Protein AF-A0A2V5UL63-F1 (afdb_monomer_lite)

Secondary structure (DSSP, 8-state):
--S-HHHHHHHHHHHHHHHHGGGG-----HHHHHHHHHHHHHHHHHHHHHHHTT-S-HHHHT-EEEEEEEEBPTT----S-GGGHHHHB-TTS-EEEEEEHHHHHHHHHTEEEEEEE-GGGT---EEEEEEHHHHTTEEEEEEHHHHHHHHHHHHHTS---EEEEEPTTS-EEEEE-

Structure (mmCIF, N/CA/C/O backbone):
data_AF-A0A2V5UL63-F1
#
_entry.id   AF-A0A2V5UL63-F1
#
loop_
_atom_site.group_PDB
_atom_site.id
_atom_site.type_symbol
_atom_site.label_atom_id
_atom_site.label_alt_id
_atom_site.label_comp_id
_atom_site.label_asym_id
_atom_site.label_entity_id
_atom_site.label_seq_id
_atom_site.pdbx_PDB_ins_code
_atom_site.Cartn_x
_atom_site.Cartn_y
_atom_site.Cartn_z
_atom_site.occupancy
_atom_site.B_iso_or_equiv
_atom_site.auth_seq_id
_atom_site.auth_comp_id
_atom_site.auth_asym_id
_atom_site.auth_atom_id
_atom_site.pdbx_PDB_model_num
ATOM 1 N N . MET A 1 1 ? -4.469 11.992 17.221 1.00 69.88 1 MET A N 1
ATOM 2 C CA . MET A 1 1 ? -5.572 11.466 18.039 1.00 69.88 1 MET A CA 1
ATOM 3 C C . MET A 1 1 ? -6.707 11.074 17.103 1.00 69.88 1 MET A C 1
ATOM 5 O O . MET A 1 1 ? -7.062 11.894 16.267 1.00 69.88 1 MET A O 1
ATOM 9 N N . ILE A 1 2 ? -7.199 9.833 17.160 1.00 84.94 2 ILE A N 1
ATOM 10 C CA . ILE A 1 2 ? -8.487 9.445 16.560 1.00 84.94 2 ILE A CA 1
ATOM 11 C C . ILE A 1 2 ? -9.484 9.325 17.708 1.00 84.94 2 ILE A C 1
ATOM 13 O O . ILE A 1 2 ? -9.336 8.445 18.553 1.00 84.94 2 ILE A O 1
ATOM 17 N N . GLU A 1 3 ? -10.480 10.206 17.733 1.00 82.94 3 GLU A N 1
ATOM 18 C CA . GLU A 1 3 ? -11.525 10.194 18.763 1.00 82.94 3 GLU A CA 1
ATOM 19 C C . GLU A 1 3 ? -12.614 9.163 18.445 1.00 82.94 3 GLU A C 1
ATOM 21 O O . GLU A 1 3 ? -12.934 8.325 19.283 1.00 82.94 3 GLU A O 1
ATOM 26 N N . GLN A 1 4 ? -13.123 9.165 17.207 1.00 89.50 4 GLN A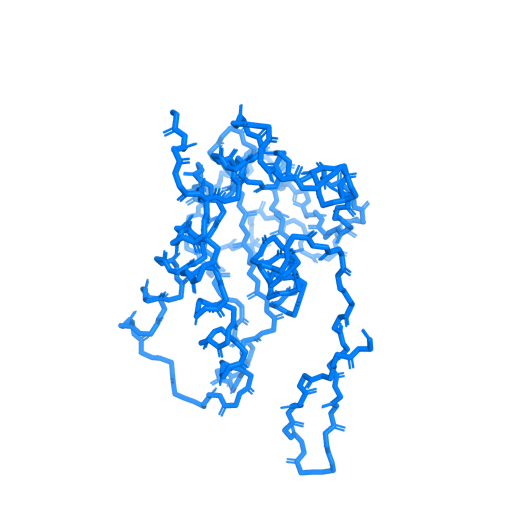 N 1
ATOM 27 C CA . GLN A 1 4 ? -14.160 8.239 16.737 1.00 89.50 4 GLN A CA 1
ATOM 28 C C . GLN A 1 4 ? -13.636 7.379 15.584 1.00 89.50 4 GLN A C 1
ATOM 30 O O . GLN A 1 4 ? -13.637 7.806 14.430 1.00 89.50 4 GLN A O 1
ATOM 35 N N . ASP A 1 5 ? -13.179 6.160 15.876 1.00 90.75 5 ASP A N 1
ATOM 36 C CA . ASP A 1 5 ? -12.565 5.255 14.895 1.00 90.75 5 ASP A CA 1
ATOM 37 C C . ASP A 1 5 ? -13.562 4.650 13.893 1.00 90.75 5 ASP A C 1
ATOM 39 O O . ASP A 1 5 ? -13.170 4.252 12.794 1.00 90.75 5 ASP A O 1
ATOM 43 N N . THR A 1 6 ? -14.856 4.644 14.214 1.00 94.62 6 THR A N 1
ATOM 44 C CA . THR A 1 6 ? -15.932 4.107 13.364 1.00 94.62 6 THR A CA 1
ATOM 45 C C . THR A 1 6 ? -15.989 4.757 11.978 1.00 94.62 6 THR A C 1
ATOM 47 O O . THR A 1 6 ? -16.113 4.051 10.974 1.00 94.62 6 THR A O 1
ATOM 50 N N . TYR A 1 7 ? -15.843 6.082 11.882 1.00 95.56 7 TYR A N 1
ATOM 51 C CA . TYR A 1 7 ? -15.864 6.790 10.595 1.00 95.56 7 TYR A CA 1
ATOM 52 C C . TYR A 1 7 ? -14.660 6.440 9.723 1.00 95.56 7 TYR A C 1
ATOM 54 O O . TYR A 1 7 ? -14.821 6.125 8.544 1.00 95.56 7 TYR A O 1
ATOM 62 N N . TRP A 1 8 ? -13.472 6.409 10.323 1.00 96.94 8 TRP A N 1
ATOM 63 C CA . TRP A 1 8 ? -12.231 6.038 9.649 1.00 96.94 8 TRP A CA 1
ATOM 64 C C . TRP A 1 8 ? -12.280 4.602 9.122 1.00 96.94 8 TRP A C 1
ATOM 66 O O . TRP A 1 8 ? -11.915 4.333 7.977 1.00 96.94 8 TRP A O 1
ATOM 76 N N . ARG A 1 9 ? -12.803 3.672 9.927 1.00 97.44 9 ARG A N 1
ATOM 77 C CA . ARG A 1 9 ? -13.018 2.281 9.512 1.00 97.44 9 ARG A CA 1
ATOM 78 C C . ARG A 1 9 ? -14.034 2.154 8.391 1.00 97.44 9 ARG A C 1
ATOM 80 O O . ARG A 1 9 ? -13.812 1.382 7.462 1.00 97.44 9 ARG A O 1
ATOM 87 N N . ARG A 1 10 ? -15.124 2.925 8.434 1.00 97.44 10 ARG A N 1
ATOM 88 C CA . ARG A 1 10 ? -16.115 2.960 7.351 1.00 97.44 10 ARG A CA 1
ATOM 89 C C . ARG A 1 10 ? -15.476 3.380 6.028 1.00 97.44 10 ARG A C 1
ATOM 91 O O . ARG A 1 10 ? -15.826 2.828 4.986 1.00 97.44 10 ARG A O 1
ATOM 98 N N . ASP A 1 11 ? -14.536 4.318 6.061 1.00 97.50 11 ASP A N 1
ATOM 99 C CA . ASP A 1 11 ? -13.798 4.721 4.865 1.00 97.50 11 ASP A CA 1
ATOM 100 C C . ASP A 1 11 ? -12.848 3.620 4.379 1.00 97.50 11 ASP A C 1
ATOM 102 O O . ASP A 1 11 ? -12.845 3.329 3.183 1.00 97.50 11 ASP A O 1
ATOM 106 N N . LEU A 1 12 ? -12.147 2.918 5.281 1.00 98.25 12 LEU A N 1
ATOM 107 C CA . LEU A 1 12 ? -11.346 1.738 4.921 1.00 98.25 12 LEU A CA 1
ATOM 108 C C . LEU A 1 12 ? -12.184 0.662 4.218 1.00 98.25 12 LEU A C 1
ATOM 110 O O . LEU A 1 12 ? -11.782 0.168 3.166 1.00 98.25 12 LEU A O 1
ATOM 114 N N . LEU A 1 13 ? -13.369 0.337 4.744 1.00 97.88 13 LEU A N 1
ATOM 115 C CA . LEU A 1 13 ? -14.272 -0.636 4.119 1.00 97.88 13 LEU A CA 1
ATOM 116 C C . LEU A 1 13 ? -14.664 -0.203 2.700 1.00 97.88 13 LEU A C 1
ATOM 118 O O . LEU A 1 13 ? -14.491 -0.964 1.746 1.00 97.88 13 LEU A O 1
ATOM 122 N N . LYS A 1 14 ? -15.082 1.059 2.533 1.00 97.12 14 LYS A N 1
ATOM 123 C CA . LYS A 1 14 ? -15.417 1.627 1.217 1.00 97.12 14 LYS A CA 1
ATOM 124 C C . LYS A 1 14 ? -14.231 1.606 0.252 1.00 97.12 14 LYS A C 1
ATOM 126 O O . LYS A 1 14 ? -14.421 1.383 -0.945 1.00 97.12 14 LYS A O 1
ATOM 131 N N . PHE A 1 15 ? -13.018 1.886 0.726 1.00 97.31 15 PHE A N 1
ATOM 132 C CA . PHE A 1 15 ? -11.815 1.852 -0.105 1.00 97.31 15 PHE A CA 1
ATOM 133 C C . PHE A 1 15 ? -11.466 0.422 -0.523 1.00 97.31 15 PHE A C 1
ATOM 135 O O . PHE A 1 15 ? -11.242 0.191 -1.711 1.00 97.31 15 PHE A O 1
ATOM 142 N N . GLY A 1 16 ? -11.518 -0.543 0.399 1.00 95.25 16 GLY A N 1
ATOM 143 C CA . GLY A 1 16 ? -11.299 -1.961 0.107 1.00 95.25 16 GLY A CA 1
ATOM 144 C C . GLY A 1 16 ? -12.270 -2.500 -0.948 1.00 95.25 16 GLY A C 1
ATOM 145 O O . GLY A 1 16 ? -11.837 -3.051 -1.958 1.00 95.25 16 GLY A O 1
ATOM 146 N N . GLU A 1 17 ? -13.571 -2.242 -0.791 1.00 92.00 17 GLU A N 1
ATOM 147 C CA . GLU A 1 17 ? -14.607 -2.645 -1.758 1.00 92.00 17 GLU A CA 1
ATOM 148 C C . GLU A 1 17 ? -14.419 -1.998 -3.143 1.00 92.00 17 GLU A C 1
ATOM 150 O O . GLU A 1 17 ? -14.684 -2.606 -4.184 1.00 92.00 17 GLU A O 1
ATOM 155 N N . ARG A 1 18 ? -13.954 -0.742 -3.195 1.00 92.50 18 ARG A N 1
ATOM 156 C CA . ARG A 1 18 ? -13.645 -0.056 -4.463 1.00 92.50 18 ARG A CA 1
ATOM 157 C C . ARG A 1 18 ? -12.402 -0.626 -5.139 1.00 92.50 18 ARG A C 1
ATOM 159 O O . ARG A 1 18 ? -12.380 -0.703 -6.370 1.00 92.50 18 ARG A O 1
ATOM 166 N N . LEU A 1 19 ? -11.387 -1.009 -4.366 1.00 92.31 19 LEU A N 1
ATOM 167 C CA . LEU A 1 19 ? -10.174 -1.650 -4.869 1.00 92.31 19 LEU A CA 1
ATOM 168 C C . LEU A 1 19 ? -10.454 -3.071 -5.371 1.00 92.31 19 LEU A C 1
ATOM 170 O O . LEU A 1 19 ? -9.920 -3.462 -6.405 1.00 92.31 19 LEU A O 1
ATOM 174 N N . GLU A 1 20 ? -11.360 -3.810 -4.732 1.00 89.88 20 GLU A N 1
ATOM 175 C CA . GLU A 1 20 ? -11.777 -5.141 -5.190 1.00 89.88 20 GLU A CA 1
ATOM 176 C C . GLU A 1 20 ? -12.318 -5.119 -6.627 1.00 89.88 20 GLU A C 1
ATOM 178 O O . GLU A 1 20 ? -11.964 -5.957 -7.462 1.00 89.88 20 GLU A O 1
ATOM 183 N N . LYS A 1 21 ? -13.104 -4.091 -6.969 1.00 86.00 21 LYS A N 1
ATOM 184 C CA . LYS A 1 21 ? -13.670 -3.912 -8.317 1.00 86.00 21 LYS A CA 1
ATOM 185 C C . LYS A 1 21 ? -12.601 -3.755 -9.407 1.00 86.00 21 LYS A C 1
ATOM 187 O O . LYS A 1 21 ? -12.909 -3.949 -10.584 1.00 86.00 21 LYS A O 1
ATOM 192 N N . ARG A 1 22 ? -11.346 -3.450 -9.051 1.00 85.75 22 ARG A N 1
ATOM 193 C CA . ARG A 1 22 ? -10.234 -3.285 -10.005 1.00 85.75 22 ARG A CA 1
ATOM 194 C C . ARG A 1 22 ? -9.800 -4.591 -10.658 1.00 85.75 22 ARG A C 1
ATOM 196 O O . ARG A 1 22 ? -9.296 -4.547 -11.776 1.00 85.75 22 ARG A O 1
ATOM 203 N N . TYR A 1 23 ? -10.094 -5.738 -10.048 1.00 80.06 23 TYR A N 1
ATOM 204 C CA . TYR A 1 23 ? -9.881 -7.043 -10.682 1.00 80.06 23 TYR A CA 1
ATOM 205 C C . TYR A 1 23 ? -10.712 -7.255 -11.949 1.00 80.06 23 TYR A C 1
ATOM 207 O O . TYR A 1 23 ? -10.323 -8.021 -12.822 1.00 80.06 23 TYR A O 1
ATOM 215 N N . ARG A 1 24 ? -11.850 -6.564 -12.078 1.00 77.38 24 ARG A N 1
ATOM 216 C CA . ARG A 1 24 ? -12.746 -6.679 -13.240 1.00 77.38 24 ARG A CA 1
ATOM 217 C C . ARG A 1 24 ? -12.551 -5.547 -14.250 1.00 77.38 24 ARG A C 1
ATOM 219 O O . ARG A 1 24 ? -13.232 -5.501 -15.271 1.00 77.38 24 ARG A O 1
ATOM 226 N N . GLN A 1 25 ? -11.654 -4.605 -13.965 1.00 82.06 25 GLN A N 1
ATOM 227 C CA . GLN A 1 25 ? -11.496 -3.397 -14.758 1.00 82.06 25 GLN A CA 1
ATOM 228 C C . GLN A 1 25 ? -10.575 -3.628 -15.958 1.00 82.06 25 GLN A C 1
ATOM 230 O O . GLN A 1 25 ? -9.417 -3.988 -15.794 1.00 82.06 25 GLN A O 1
ATOM 235 N N . ARG A 1 26 ? -11.079 -3.335 -17.164 1.00 75.44 26 ARG A N 1
ATOM 236 C CA . ARG A 1 26 ? -10.352 -3.528 -18.434 1.00 75.44 26 ARG A CA 1
ATOM 237 C C . ARG A 1 26 ? -9.727 -2.257 -19.022 1.00 75.44 26 ARG A C 1
ATOM 239 O O . ARG A 1 26 ? -8.882 -2.353 -19.901 1.00 75.44 26 ARG A O 1
ATOM 246 N N . LYS A 1 27 ? -10.147 -1.065 -18.579 1.00 81.75 27 LYS A N 1
ATOM 247 C CA . LYS A 1 27 ? -9.661 0.230 -19.099 1.00 81.75 27 LYS A CA 1
ATOM 248 C C . LYS A 1 27 ? -8.900 0.986 -18.018 1.00 81.75 27 LYS A C 1
ATOM 250 O O . LYS A 1 27 ? -9.475 1.260 -16.972 1.00 81.75 27 LYS A O 1
ATOM 255 N N . TRP A 1 28 ? -7.653 1.370 -18.278 1.00 85.62 28 TRP A N 1
ATOM 256 C CA . TRP A 1 28 ? -6.773 2.031 -17.306 1.00 85.62 28 TRP A CA 1
ATOM 257 C C . TRP A 1 28 ? -6.453 3.458 -17.748 1.00 85.62 28 TRP A C 1
ATOM 259 O O . TRP A 1 28 ? -5.540 3.685 -18.534 1.00 85.62 28 TRP A O 1
ATOM 269 N N . SER A 1 29 ? -7.238 4.423 -17.266 1.00 88.06 29 SER A N 1
ATOM 270 C CA . SER A 1 29 ? -6.969 5.851 -17.472 1.00 88.06 29 SER A CA 1
ATOM 271 C C . SER A 1 29 ? -6.059 6.407 -16.376 1.00 88.06 29 SER A C 1
ATOM 273 O O . SER A 1 29 ? -6.075 5.902 -15.250 1.00 88.06 29 SER A O 1
ATOM 275 N N . ALA A 1 30 ? -5.350 7.504 -16.662 1.00 88.00 30 ALA A N 1
ATOM 276 C CA . ALA A 1 30 ? -4.571 8.243 -15.661 1.00 88.00 30 ALA A CA 1
ATOM 277 C C . ALA A 1 30 ? -5.415 8.588 -14.420 1.00 88.00 30 ALA A C 1
ATOM 279 O O . ALA A 1 30 ? -4.998 8.351 -13.291 1.00 88.00 30 ALA A O 1
ATOM 280 N N . ARG A 1 31 ? -6.671 9.013 -14.624 1.00 90.69 31 ARG A N 1
ATOM 281 C CA . ARG A 1 31 ? -7.636 9.256 -13.538 1.00 90.69 31 ARG A CA 1
ATOM 282 C C . ARG A 1 31 ? -7.890 8.020 -12.670 1.00 90.69 31 ARG A C 1
ATOM 284 O O . ARG A 1 31 ? -8.090 8.150 -11.466 1.00 90.69 31 ARG A O 1
ATOM 291 N N . THR A 1 32 ? -7.928 6.823 -13.255 1.00 90.00 32 THR A N 1
ATOM 292 C CA . THR A 1 32 ? -8.100 5.598 -12.462 1.00 90.00 32 THR A CA 1
ATOM 293 C C . THR A 1 32 ? -6.858 5.312 -11.631 1.00 90.00 32 THR A C 1
ATOM 295 O O . THR A 1 32 ? -6.993 5.037 -10.442 1.00 90.00 32 THR A O 1
ATOM 298 N N . LEU A 1 33 ? -5.673 5.396 -12.239 1.00 90.31 33 LEU A N 1
ATOM 299 C CA . LEU A 1 33 ? -4.407 5.164 -11.543 1.00 90.31 33 LEU A CA 1
ATOM 300 C C . LEU A 1 33 ? -4.252 6.134 -10.364 1.00 90.31 33 LEU A C 1
ATOM 302 O O . LEU A 1 33 ? -4.054 5.680 -9.241 1.00 90.31 33 LEU A O 1
ATOM 306 N N . TYR A 1 34 ? -4.521 7.423 -10.589 1.00 91.19 34 TYR A N 1
ATOM 307 C CA . TYR A 1 34 ? -4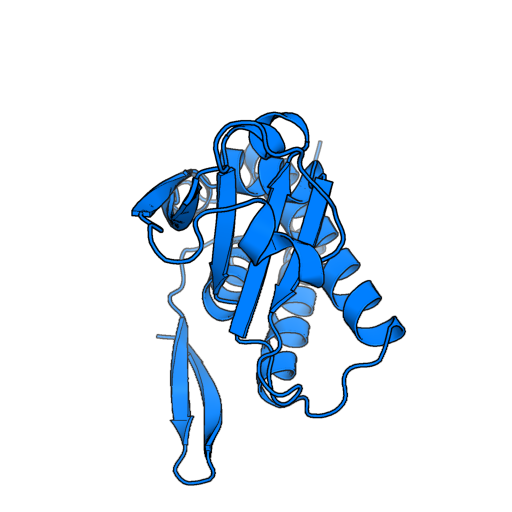.559 8.448 -9.543 1.00 91.19 34 TYR A CA 1
ATOM 308 C C . TYR A 1 34 ? -5.535 8.105 -8.406 1.00 91.19 34 TYR A C 1
ATOM 310 O O . TYR A 1 34 ? -5.213 8.218 -7.226 1.00 91.19 34 TYR A O 1
ATOM 318 N N . ASN A 1 35 ? -6.747 7.646 -8.734 1.00 92.75 35 ASN A N 1
ATOM 319 C CA . ASN A 1 35 ? -7.722 7.271 -7.709 1.00 92.75 35 ASN A CA 1
ATOM 320 C C . ASN A 1 35 ? -7.281 6.055 -6.887 1.00 92.75 35 ASN A C 1
ATOM 322 O O . ASN A 1 35 ? -7.624 5.975 -5.710 1.00 92.75 35 ASN A O 1
ATOM 326 N N . ILE A 1 36 ? -6.573 5.104 -7.498 1.00 93.56 36 ILE A N 1
ATOM 327 C CA . ILE A 1 36 ? -6.033 3.932 -6.801 1.00 93.56 36 ILE A CA 1
ATOM 328 C C . ILE A 1 36 ? -4.921 4.362 -5.858 1.00 93.56 36 ILE A C 1
ATOM 330 O O . ILE A 1 36 ? -4.970 4.004 -4.688 1.00 93.56 36 ILE A O 1
ATOM 334 N N . GLU A 1 37 ? -3.980 5.165 -6.344 1.00 95.12 37 GLU A N 1
ATOM 335 C CA . GLU A 1 37 ? -2.909 5.741 -5.533 1.00 95.12 37 GLU A CA 1
ATOM 336 C C . GLU A 1 37 ? -3.472 6.476 -4.317 1.00 95.12 37 GLU A C 1
ATOM 338 O O . GLU A 1 37 ? -3.182 6.102 -3.182 1.00 95.12 37 GLU A O 1
ATOM 343 N N . LYS A 1 38 ? -4.397 7.419 -4.537 1.00 95.69 38 LYS A N 1
ATOM 344 C CA . LYS A 1 38 ? -5.059 8.160 -3.458 1.00 95.69 38 LYS A CA 1
ATOM 345 C C . LYS A 1 38 ? -5.771 7.242 -2.461 1.00 95.69 38 LYS A C 1
ATOM 347 O O . LYS A 1 38 ? -5.688 7.468 -1.256 1.00 95.69 38 LYS A O 1
ATOM 352 N N . GLN A 1 39 ? -6.489 6.222 -2.938 1.00 96.50 39 GLN A N 1
ATOM 353 C CA . GLN A 1 39 ? -7.204 5.279 -2.069 1.00 96.50 39 GLN A CA 1
ATOM 354 C C . GLN A 1 39 ? -6.246 4.437 -1.232 1.00 96.50 39 GLN A C 1
ATOM 356 O O . GLN A 1 39 ? -6.478 4.274 -0.036 1.00 96.50 39 GLN A O 1
ATOM 361 N N . VAL A 1 40 ? -5.178 3.918 -1.835 1.00 97.88 40 VAL A N 1
ATOM 362 C CA . VAL A 1 40 ? -4.181 3.108 -1.131 1.00 97.88 40 VAL A CA 1
ATOM 363 C C . VAL A 1 40 ? -3.438 3.968 -0.110 1.00 97.88 40 VAL A C 1
ATOM 365 O O . VAL A 1 40 ? -3.405 3.598 1.061 1.00 97.88 40 VAL A O 1
ATOM 368 N N . PHE A 1 41 ? -2.951 5.144 -0.510 1.00 98.06 41 PHE A N 1
ATOM 369 C CA . PHE A 1 41 ? -2.283 6.093 0.381 1.00 98.06 41 PHE A CA 1
ATOM 370 C C . PHE A 1 41 ? -3.143 6.431 1.605 1.00 98.06 41 PHE A C 1
ATOM 372 O O . PHE A 1 41 ? -2.719 6.217 2.741 1.00 98.06 41 PHE A O 1
ATOM 379 N N . LEU A 1 42 ? -4.382 6.894 1.386 1.00 98.31 42 LEU A N 1
ATOM 380 C CA . LEU A 1 42 ? -5.283 7.249 2.484 1.00 98.31 42 LEU A CA 1
ATOM 381 C C . LEU A 1 42 ? -5.592 6.040 3.365 1.00 98.31 42 LEU A C 1
ATOM 383 O O . LEU A 1 42 ? -5.644 6.180 4.581 1.00 98.31 42 LEU A O 1
ATOM 387 N N . SER A 1 43 ? -5.749 4.850 2.784 1.00 98.56 43 SER A N 1
ATOM 388 C CA . SER A 1 43 ? -6.000 3.648 3.577 1.00 98.56 43 SER A CA 1
ATOM 389 C C . SER A 1 43 ? -4.839 3.346 4.524 1.00 98.56 43 SER A C 1
ATOM 391 O O . SER A 1 43 ? -5.058 3.184 5.720 1.00 98.56 43 SER A O 1
ATOM 393 N N . PHE A 1 44 ? -3.598 3.329 4.029 1.00 98.56 44 PHE A N 1
ATOM 394 C CA . PHE A 1 44 ? -2.429 3.060 4.873 1.00 98.56 44 PHE A CA 1
ATOM 395 C C . PHE A 1 44 ? -2.157 4.176 5.887 1.00 98.56 44 PHE A C 1
ATOM 397 O O . PHE A 1 44 ? -1.772 3.880 7.018 1.00 98.56 44 PHE A O 1
ATOM 404 N N . TYR A 1 45 ? -2.447 5.433 5.545 1.00 98.31 45 TYR A N 1
ATOM 405 C CA . TYR A 1 45 ? -2.434 6.535 6.508 1.00 98.31 45 TYR A CA 1
ATOM 406 C C . TYR A 1 45 ? -3.429 6.302 7.653 1.00 98.31 45 TYR A C 1
ATOM 408 O O . TYR A 1 45 ? -3.059 6.366 8.826 1.00 98.31 45 TYR A O 1
ATOM 416 N N . ILE A 1 46 ? -4.682 5.970 7.333 1.00 98.31 46 ILE A N 1
ATOM 417 C CA . ILE A 1 46 ? -5.721 5.713 8.336 1.00 98.31 46 ILE A CA 1
ATOM 418 C C . ILE A 1 46 ? -5.338 4.527 9.226 1.00 98.31 46 ILE A C 1
ATOM 420 O O . ILE A 1 46 ? -5.425 4.625 10.449 1.00 98.31 46 ILE A O 1
ATOM 424 N N . ILE A 1 47 ? -4.871 3.425 8.632 1.00 98.38 47 ILE A N 1
ATOM 425 C CA . ILE A 1 47 ? -4.414 2.238 9.368 1.00 98.38 47 ILE A CA 1
ATOM 426 C C . ILE A 1 47 ? -3.300 2.617 10.345 1.00 98.38 47 ILE A C 1
ATOM 428 O O . ILE A 1 47 ? -3.381 2.280 11.527 1.00 98.38 47 ILE A O 1
ATOM 432 N N . ARG A 1 48 ? -2.299 3.381 9.889 1.00 97.88 48 ARG A N 1
ATOM 433 C CA . ARG A 1 48 ? -1.219 3.880 10.744 1.00 97.88 48 ARG A CA 1
ATOM 434 C C . ARG A 1 48 ? -1.763 4.679 11.927 1.00 97.88 48 ARG A C 1
ATOM 436 O O . ARG A 1 48 ? -1.373 4.417 13.063 1.00 97.88 48 ARG A O 1
ATOM 443 N N . LYS A 1 49 ? -2.697 5.605 11.687 1.00 97.62 49 LYS A N 1
ATOM 444 C CA . LYS A 1 49 ? -3.307 6.415 12.753 1.00 97.62 49 LYS A CA 1
ATOM 445 C C . LYS A 1 49 ? -4.143 5.588 13.731 1.00 97.62 49 LYS A C 1
ATOM 447 O O . LYS A 1 49 ? -4.122 5.896 14.924 1.00 97.62 49 LYS A O 1
ATOM 452 N N . LEU A 1 50 ? -4.844 4.550 13.269 1.00 97.50 50 LEU A N 1
ATOM 453 C CA . LEU A 1 50 ? -5.587 3.624 14.133 1.00 97.50 50 LEU A CA 1
ATOM 454 C C . LEU A 1 50 ? -4.647 2.830 15.045 1.00 97.50 50 LEU A C 1
ATOM 456 O O . LEU A 1 50 ? -4.928 2.698 16.235 1.00 97.50 50 LEU A O 1
ATOM 460 N N . ILE A 1 51 ? -3.517 2.355 14.513 1.00 96.88 51 ILE A N 1
ATOM 461 C CA . ILE A 1 51 ? -2.486 1.656 15.294 1.00 96.88 51 ILE A CA 1
ATOM 462 C C . ILE A 1 51 ? -1.875 2.593 16.343 1.00 96.88 51 ILE A C 1
ATOM 464 O O . ILE A 1 51 ? -1.798 2.238 17.514 1.00 96.88 51 ILE A O 1
ATOM 468 N N . GLU A 1 52 ? -1.465 3.800 15.948 1.00 96.25 52 GLU A N 1
ATOM 469 C CA . GLU A 1 52 ? -0.856 4.783 16.861 1.00 96.25 52 GLU A CA 1
ATOM 470 C C . GLU A 1 52 ? -1.811 5.271 17.952 1.00 96.25 52 GLU A C 1
ATOM 472 O O . GLU A 1 52 ? -1.367 5.642 19.032 1.00 96.25 52 GLU A O 1
ATOM 477 N N . SER A 1 53 ? -3.117 5.267 17.681 1.00 95.94 53 SER A N 1
ATOM 478 C CA . SER A 1 53 ? -4.137 5.659 18.660 1.00 95.94 53 SER A CA 1
ATOM 479 C C . SER A 1 53 ? -4.598 4.488 19.541 1.00 95.94 53 SER A C 1
ATOM 481 O O . SER A 1 53 ? -5.570 4.644 20.275 1.00 95.94 53 SER A O 1
ATOM 483 N N . GLY A 1 54 ? -3.976 3.305 19.428 1.00 95.25 54 GLY A N 1
ATOM 484 C CA . GLY A 1 54 ? -4.370 2.106 20.178 1.00 95.25 54 GLY A CA 1
ATOM 485 C C . GLY A 1 54 ? -5.770 1.586 19.832 1.00 95.25 54 GLY A C 1
ATOM 486 O O . GLY A 1 54 ? -6.374 0.868 20.619 1.00 95.25 54 GLY A O 1
ATOM 487 N N . LYS A 1 55 ? -6.319 1.978 18.675 1.00 95.75 55 LYS A N 1
ATOM 488 C CA . LYS A 1 55 ? -7.667 1.590 18.236 1.00 95.75 55 LYS A CA 1
ATOM 489 C C . LYS A 1 55 ? -7.655 0.328 17.380 1.00 95.75 55 LYS A C 1
ATOM 491 O O . LYS A 1 55 ? -8.688 -0.312 17.235 1.00 95.75 55 LYS A O 1
ATOM 496 N N . ALA A 1 56 ? -6.526 -0.042 16.785 1.00 95.94 56 ALA A N 1
ATOM 497 C CA . ALA A 1 56 ? -6.430 -1.279 16.018 1.00 95.94 56 ALA A CA 1
ATOM 498 C C . ALA A 1 56 ? -6.403 -2.509 16.940 1.00 95.94 56 ALA A C 1
ATOM 500 O O . ALA A 1 56 ?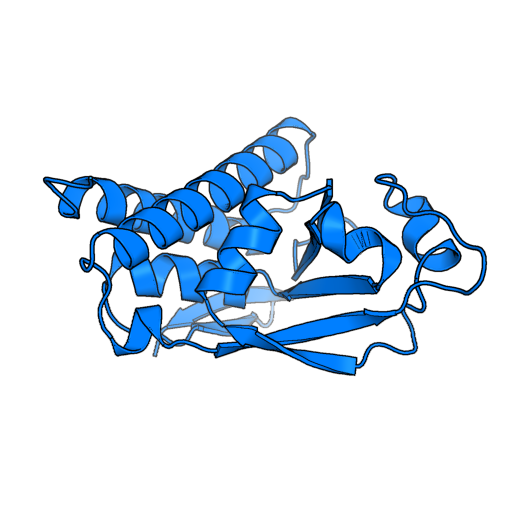 -5.684 -2.523 17.934 1.00 95.94 56 ALA A O 1
ATOM 501 N N . ASP A 1 57 ? -7.146 -3.548 16.564 1.00 96.25 57 ASP A N 1
ATOM 502 C CA . ASP A 1 57 ? -7.075 -4.875 17.173 1.00 96.25 57 ASP A CA 1
ATOM 503 C C . ASP A 1 57 ? -5.613 -5.381 17.240 1.00 96.25 57 ASP A C 1
ATOM 505 O O . ASP A 1 57 ? -4.845 -5.154 16.292 1.00 96.25 57 ASP A O 1
ATOM 509 N N . PRO A 1 58 ? -5.190 -6.050 18.331 1.00 95.94 58 PRO A N 1
ATOM 510 C CA . PRO A 1 58 ? -3.827 -6.565 18.465 1.00 95.94 58 PRO A CA 1
ATOM 511 C C . PRO A 1 58 ? -3.407 -7.514 17.336 1.00 95.94 58 PRO A C 1
ATOM 513 O O . PRO A 1 58 ? -2.276 -7.427 16.860 1.00 95.94 58 PRO A O 1
ATOM 516 N N . GLY A 1 59 ? -4.313 -8.367 16.849 1.00 95.88 59 GLY A N 1
ATOM 517 C CA . GLY A 1 59 ? -4.043 -9.263 15.724 1.00 95.88 59 GLY A CA 1
ATOM 518 C C . GLY A 1 59 ? -3.831 -8.500 14.417 1.00 95.88 59 GLY A C 1
ATOM 519 O O . GLY A 1 59 ? -2.937 -8.832 13.640 1.00 95.88 59 GLY A O 1
ATOM 520 N N . VAL A 1 60 ? -4.599 -7.430 14.191 1.00 96.44 60 VAL A N 1
ATOM 521 C CA . VAL A 1 60 ? -4.405 -6.537 13.036 1.00 96.44 60 VAL A CA 1
ATOM 522 C C . VAL A 1 60 ? -3.097 -5.754 13.150 1.00 96.44 60 VAL A C 1
ATOM 524 O O . VAL A 1 60 ? -2.315 -5.724 12.206 1.00 96.44 60 VAL A O 1
ATOM 527 N N . SER A 1 61 ? -2.837 -5.109 14.286 1.00 95.94 61 SER A N 1
ATOM 528 C CA . SER A 1 61 ? -1.650 -4.261 14.465 1.00 95.94 61 SER A CA 1
ATOM 529 C C . SER A 1 61 ? -0.337 -5.052 14.501 1.00 95.94 61 SER A C 1
ATOM 531 O O . SER A 1 61 ? 0.685 -4.537 14.045 1.00 95.94 61 SER A O 1
ATOM 533 N N . GLY A 1 62 ? -0.374 -6.299 14.980 1.00 95.50 62 GLY A N 1
ATOM 534 C CA . GLY A 1 62 ? 0.738 -7.252 14.959 1.00 95.50 62 GLY A CA 1
ATOM 535 C C . GLY A 1 62 ? 0.902 -8.017 13.641 1.00 95.50 62 GLY A C 1
ATOM 536 O O . GLY A 1 62 ? 1.763 -8.890 13.547 1.00 95.50 62 GLY A O 1
ATOM 537 N N . PHE A 1 63 ? 0.091 -7.726 12.620 1.00 95.50 63 PHE A N 1
ATOM 538 C CA . PHE A 1 63 ? 0.133 -8.443 11.351 1.00 95.50 63 PHE A CA 1
ATOM 539 C C . PHE A 1 63 ? 1.468 -8.251 10.611 1.00 95.50 63 PHE A C 1
ATOM 541 O O . PHE A 1 63 ? 1.919 -7.123 10.391 1.00 95.50 63 PHE A O 1
ATOM 548 N N . ASN A 1 64 ? 2.049 -9.362 10.147 1.00 96.31 64 ASN A N 1
ATOM 549 C CA . ASN A 1 64 ? 3.233 -9.386 9.290 1.00 96.31 64 ASN A CA 1
ATOM 550 C C . ASN A 1 64 ? 2.852 -9.754 7.855 1.00 96.31 64 ASN A C 1
ATOM 552 O O . ASN A 1 64 ? 2.314 -10.829 7.578 1.00 96.31 64 ASN A O 1
ATOM 556 N N . CYS A 1 65 ? 3.164 -8.865 6.917 1.00 96.19 65 CYS A N 1
ATOM 557 C CA . CYS A 1 65 ? 2.870 -9.055 5.509 1.00 96.19 65 CYS A CA 1
ATOM 558 C C . CYS A 1 65 ? 4.073 -9.654 4.782 1.00 96.19 65 CYS A C 1
ATOM 560 O O . CYS A 1 65 ? 5.073 -8.972 4.565 1.00 96.19 65 CYS A O 1
ATOM 562 N N . ALA A 1 66 ? 3.942 -10.900 4.324 1.00 95.75 66 ALA A N 1
ATOM 563 C CA . ALA A 1 66 ? 4.879 -11.475 3.367 1.00 95.75 66 ALA A CA 1
ATOM 564 C C . ALA A 1 66 ? 4.766 -10.752 2.012 1.00 95.75 66 ALA A C 1
ATOM 566 O O . ALA A 1 66 ? 3.679 -10.671 1.429 1.00 95.75 66 ALA A O 1
ATOM 567 N N . ILE A 1 67 ? 5.886 -10.240 1.508 1.00 96.75 67 ILE A N 1
ATOM 568 C CA . ILE A 1 67 ? 5.992 -9.490 0.251 1.00 96.75 67 ILE A CA 1
ATOM 569 C C . ILE A 1 67 ? 7.242 -9.913 -0.525 1.00 96.75 67 ILE A C 1
ATOM 571 O O . ILE A 1 67 ? 8.142 -10.551 0.021 1.00 96.75 67 ILE A O 1
ATOM 575 N N . MET A 1 68 ? 7.306 -9.549 -1.805 1.00 97.94 68 MET A N 1
ATOM 576 C CA . MET A 1 68 ? 8.526 -9.707 -2.599 1.00 97.94 68 MET A CA 1
ATOM 577 C C . MET A 1 68 ? 9.369 -8.436 -2.505 1.00 97.94 68 MET A C 1
ATOM 579 O O . MET A 1 68 ? 8.821 -7.338 -2.602 1.00 97.94 68 MET A O 1
ATOM 583 N N . LYS A 1 69 ? 10.686 -8.584 -2.356 1.00 98.38 69 LYS A N 1
ATOM 584 C CA . LYS A 1 69 ? 11.676 -7.509 -2.493 1.00 98.38 69 LYS A CA 1
ATOM 585 C C . LYS A 1 69 ? 12.613 -7.836 -3.651 1.00 98.38 69 LYS A C 1
ATOM 587 O O . LYS A 1 69 ? 13.132 -8.944 -3.724 1.00 98.38 69 LYS A O 1
ATOM 592 N N . TYR A 1 70 ? 12.855 -6.865 -4.520 1.00 98.25 70 TYR A N 1
ATOM 593 C CA . TYR A 1 70 ? 13.821 -6.944 -5.612 1.00 98.25 70 TYR A CA 1
ATOM 594 C C . TYR A 1 70 ? 14.991 -6.016 -5.291 1.00 98.25 70 TYR A C 1
ATOM 596 O O . TYR A 1 70 ? 14.753 -4.819 -5.125 1.00 98.25 70 TYR A O 1
ATOM 604 N N . PRO A 1 71 ? 16.226 -6.516 -5.142 1.00 97.94 71 PRO A N 1
ATOM 605 C CA . PRO A 1 71 ? 17.355 -5.662 -4.796 1.00 97.94 71 PRO A CA 1
ATOM 606 C C . PRO A 1 71 ? 17.656 -4.670 -5.924 1.00 97.94 71 PRO A C 1
ATOM 608 O O . PRO A 1 71 ? 17.362 -4.932 -7.095 1.00 97.94 71 PRO A O 1
ATOM 611 N N . ILE A 1 72 ? 18.219 -3.517 -5.564 1.00 97.56 72 ILE A N 1
ATOM 612 C CA . ILE A 1 72 ? 18.744 -2.572 -6.553 1.00 97.56 72 ILE A CA 1
ATOM 613 C C . ILE A 1 72 ? 19.953 -3.193 -7.266 1.00 97.56 72 ILE A C 1
ATOM 615 O O . ILE A 1 72 ? 20.695 -3.972 -6.665 1.00 97.56 72 ILE A O 1
ATOM 619 N N . ARG A 1 73 ? 20.146 -2.860 -8.541 1.00 97.12 73 ARG A N 1
ATOM 620 C CA . ARG A 1 73 ? 21.361 -3.212 -9.279 1.00 97.12 73 ARG A CA 1
ATOM 621 C C . ARG A 1 73 ? 22.522 -2.327 -8.840 1.00 97.12 73 ARG A C 1
ATOM 623 O O . ARG A 1 73 ? 22.331 -1.159 -8.502 1.00 97.12 73 ARG A O 1
ATOM 630 N N . GLU A 1 74 ? 23.727 -2.878 -8.871 1.00 95.38 74 GLU A N 1
ATOM 631 C CA . GLU A 1 74 ? 24.941 -2.132 -8.547 1.00 95.38 74 GLU A CA 1
ATOM 632 C C . GLU A 1 74 ? 25.101 -0.911 -9.469 1.00 95.38 74 GLU A C 1
ATOM 634 O O . GLU A 1 74 ? 24.876 -0.995 -10.676 1.00 95.38 74 GLU A O 1
ATOM 639 N N . GLY A 1 75 ? 25.417 0.250 -8.886 1.00 94.06 75 GLY A N 1
ATOM 640 C CA . GLY A 1 75 ? 25.570 1.520 -9.608 1.00 94.06 75 GLY A CA 1
ATOM 641 C C . GLY A 1 75 ? 24.272 2.165 -10.119 1.00 94.06 75 GLY A C 1
ATOM 642 O O . GLY A 1 75 ? 24.300 3.323 -10.539 1.00 94.06 75 GLY A O 1
ATOM 643 N N . ALA A 1 76 ? 23.126 1.478 -10.063 1.00 95.94 76 ALA A N 1
ATOM 644 C CA . ALA A 1 76 ? 21.861 2.023 -10.546 1.00 95.94 76 ALA A CA 1
ATOM 645 C C . ALA A 1 76 ? 21.293 3.103 -9.611 1.00 95.94 76 ALA A C 1
ATOM 647 O O . ALA A 1 76 ? 21.471 3.066 -8.393 1.00 95.94 76 ALA A O 1
ATOM 648 N N . GLN A 1 77 ? 20.551 4.050 -10.191 1.00 95.44 77 GLN A N 1
ATOM 649 C CA . GLN A 1 77 ? 19.799 5.055 -9.440 1.00 95.44 77 GLN A CA 1
ATOM 650 C C . GLN A 1 77 ? 18.293 4.766 -9.506 1.00 95.44 77 GLN A C 1
ATOM 652 O O . GLN A 1 77 ? 17.783 4.442 -10.586 1.00 95.44 77 GLN A O 1
ATOM 657 N N . PRO A 1 78 ? 17.565 4.877 -8.378 1.00 94.62 78 PRO A N 1
ATOM 658 C CA . PRO A 1 78 ? 16.113 4.763 -8.361 1.00 94.62 78 PRO A CA 1
ATOM 659 C C . PRO A 1 78 ? 15.443 5.762 -9.307 1.00 94.62 78 PRO A C 1
ATOM 661 O O . PRO A 1 78 ? 15.814 6.931 -9.362 1.00 94.62 78 PRO A O 1
ATOM 664 N N . SER A 1 79 ? 14.417 5.303 -10.018 1.00 94.25 79 SER A N 1
ATOM 665 C CA . SER A 1 79 ? 13.589 6.120 -10.905 1.00 94.25 79 SER A CA 1
ATOM 666 C C . SER A 1 79 ? 12.125 5.768 -10.686 1.00 94.25 79 SER A C 1
ATOM 668 O O . SER A 1 79 ? 11.794 4.625 -10.365 1.00 94.25 79 SER A O 1
ATOM 670 N N . THR A 1 80 ? 11.242 6.746 -10.864 1.00 94.44 80 THR A N 1
ATOM 671 C CA . THR A 1 80 ? 9.793 6.547 -10.778 1.00 94.44 80 THR A CA 1
ATOM 672 C C . THR A 1 80 ? 9.183 6.045 -12.087 1.00 94.44 80 THR A C 1
ATOM 674 O O . THR A 1 80 ? 8.039 5.593 -12.067 1.00 94.44 80 THR A O 1
ATOM 677 N N . ASP A 1 81 ? 9.925 6.056 -13.205 1.00 94.88 81 ASP A N 1
ATOM 678 C CA . ASP A 1 81 ? 9.456 5.517 -14.489 1.00 94.88 81 ASP A CA 1
ATOM 679 C C . ASP A 1 81 ? 9.455 3.976 -14.467 1.00 94.88 81 ASP A C 1
ATOM 681 O O . ASP A 1 81 ? 10.529 3.361 -14.487 1.00 94.88 81 ASP A O 1
ATOM 685 N N . PRO A 1 82 ? 8.281 3.315 -14.519 1.00 92.19 82 PRO A N 1
ATOM 686 C CA . PRO A 1 82 ? 8.190 1.857 -14.473 1.00 92.19 82 PRO A CA 1
ATOM 687 C C . PRO A 1 82 ? 8.926 1.146 -15.612 1.00 92.19 82 PRO A C 1
ATOM 689 O O . PRO A 1 82 ? 9.311 -0.013 -15.455 1.00 92.19 82 PRO A O 1
ATOM 692 N N . LYS A 1 83 ? 9.153 1.816 -16.751 1.00 92.88 83 LYS A N 1
ATOM 693 C CA . LYS A 1 83 ? 9.916 1.247 -17.877 1.00 92.88 83 LYS A CA 1
ATOM 694 C C . LYS A 1 83 ? 11.377 0.989 -17.515 1.00 92.88 83 LYS A C 1
ATOM 696 O O . LYS A 1 83 ? 12.006 0.115 -18.102 1.00 92.88 83 LYS A O 1
ATOM 701 N N . THR A 1 84 ? 11.900 1.723 -16.538 1.00 95.19 84 THR A N 1
ATOM 702 C CA . THR A 1 84 ? 13.295 1.620 -16.098 1.00 95.19 84 THR A CA 1
ATOM 703 C C . THR A 1 84 ? 13.505 0.568 -15.014 1.00 95.19 84 THR A C 1
ATOM 705 O O . THR A 1 84 ? 14.639 0.172 -14.772 1.00 95.19 84 THR A O 1
ATOM 708 N N . PHE A 1 85 ? 12.442 0.023 -14.406 1.00 95.94 85 PHE A N 1
ATOM 709 C CA . PHE A 1 85 ? 12.580 -0.882 -13.257 1.00 95.94 85 PHE A CA 1
ATOM 710 C C . PHE A 1 85 ? 13.437 -2.118 -13.549 1.00 95.94 85 PHE A C 1
ATOM 712 O O . PHE A 1 85 ? 14.172 -2.550 -12.670 1.00 95.94 85 PHE A O 1
ATOM 719 N N . GLY A 1 86 ? 13.392 -2.666 -14.768 1.00 94.69 86 GLY A N 1
ATOM 720 C CA . GLY A 1 86 ? 14.246 -3.798 -15.154 1.00 94.69 86 GLY A CA 1
ATOM 721 C C . GLY A 1 86 ? 15.742 -3.458 -15.235 1.00 94.69 86 GLY A C 1
ATOM 722 O O . GLY A 1 86 ? 16.577 -4.345 -15.048 1.00 94.69 86 GLY A O 1
ATOM 723 N N . LEU A 1 87 ? 16.067 -2.183 -15.472 1.00 95.94 87 LEU A N 1
ATOM 724 C CA . LEU A 1 87 ? 17.424 -1.625 -15.496 1.00 95.94 87 LEU A CA 1
ATOM 725 C C . LEU A 1 87 ? 17.883 -1.157 -14.109 1.00 95.94 87 LEU A C 1
ATOM 727 O O . LEU A 1 87 ? 19.078 -1.082 -13.860 1.00 95.94 87 LEU A O 1
ATOM 731 N N . THR A 1 88 ? 16.949 -0.847 -13.210 1.00 97.38 88 THR A N 1
ATOM 732 C CA . THR A 1 88 ? 17.257 -0.357 -11.860 1.00 97.38 88 THR A CA 1
ATOM 733 C C . THR A 1 88 ? 17.286 -1.473 -10.818 1.00 97.38 88 THR A C 1
ATOM 735 O O . THR A 1 88 ? 18.109 -1.441 -9.909 1.00 97.38 88 THR A O 1
ATOM 738 N N . TYR A 1 89 ? 16.408 -2.469 -10.934 1.00 97.75 89 TYR A N 1
ATOM 739 C CA . TYR A 1 89 ? 16.215 -3.526 -9.940 1.00 97.75 89 TYR A CA 1
ATOM 740 C C . TYR A 1 89 ? 16.371 -4.920 -10.562 1.00 97.75 89 TYR A C 1
ATOM 742 O O . TYR A 1 89 ? 16.018 -5.158 -11.720 1.00 97.75 89 TYR A O 1
ATOM 750 N N . GLU A 1 90 ? 16.857 -5.877 -9.772 1.00 96.88 90 GLU A N 1
ATOM 751 C CA . GLU A 1 90 ? 16.981 -7.284 -10.167 1.00 96.88 90 GLU A CA 1
ATOM 752 C C . GLU A 1 90 ? 15.619 -7.999 -10.098 1.00 96.88 90 GLU A C 1
ATOM 754 O O . GLU A 1 90 ? 15.357 -8.810 -9.206 1.00 96.88 90 GLU A O 1
ATOM 759 N N . LEU A 1 91 ? 14.724 -7.714 -11.052 1.00 94.69 91 LEU A N 1
ATOM 760 C CA . LEU A 1 91 ? 13.347 -8.242 -11.063 1.00 94.69 91 LEU A CA 1
ATOM 761 C C . LEU A 1 91 ? 13.254 -9.780 -11.149 1.00 94.69 91 LEU A C 1
ATOM 763 O O . LEU A 1 91 ? 12.217 -10.352 -10.815 1.00 94.69 91 LEU A O 1
ATOM 767 N N . PHE A 1 92 ? 14.336 -10.456 -11.547 1.00 93.69 92 PHE A N 1
ATOM 768 C CA . PHE A 1 92 ? 14.431 -11.921 -11.599 1.00 93.69 92 PHE A CA 1
ATOM 769 C C . PHE A 1 92 ? 15.079 -12.547 -10.356 1.00 93.69 92 PHE A C 1
ATOM 771 O O . PHE A 1 92 ? 15.019 -13.761 -10.190 1.00 93.69 92 PHE A O 1
ATOM 778 N N . ARG A 1 93 ? 15.670 -11.741 -9.463 1.00 94.06 93 ARG A N 1
ATOM 779 C CA . ARG A 1 93 ? 16.293 -12.198 -8.205 1.00 94.06 93 ARG A CA 1
ATOM 780 C C . ARG A 1 93 ? 15.511 -11.722 -6.981 1.00 94.06 93 ARG A C 1
ATOM 782 O O . ARG A 1 93 ? 16.085 -11.391 -5.947 1.00 94.06 93 ARG A O 1
ATOM 789 N N . GLY A 1 94 ? 14.188 -11.651 -7.116 1.00 94.25 94 GLY A N 1
ATOM 790 C CA . GLY A 1 94 ? 13.313 -11.272 -6.016 1.00 94.25 94 GLY A CA 1
ATOM 791 C C . GLY A 1 94 ? 13.353 -12.296 -4.886 1.00 94.25 94 GLY A C 1
ATOM 792 O O . GLY A 1 94 ? 13.286 -13.499 -5.132 1.00 94.25 94 GLY A O 1
ATOM 793 N N . SER A 1 95 ? 13.392 -11.822 -3.645 1.00 96.56 95 SER A N 1
ATOM 794 C CA . SER A 1 95 ? 13.307 -12.657 -2.448 1.00 96.56 95 SER A CA 1
ATOM 795 C C . SER A 1 95 ? 12.038 -12.350 -1.659 1.00 96.56 95 SER A C 1
ATOM 797 O O . SER A 1 95 ? 11.492 -11.243 -1.708 1.00 96.56 95 SER A O 1
ATOM 799 N N . LYS A 1 96 ? 11.534 -13.353 -0.934 1.00 96.94 96 LYS A N 1
ATOM 800 C CA . LYS A 1 96 ? 10.456 -13.138 0.032 1.00 96.94 96 LYS A CA 1
ATOM 801 C C . LYS A 1 96 ? 11.031 -12.440 1.257 1.00 96.94 96 LYS A C 1
ATOM 803 O O . LYS A 1 96 ? 12.057 -12.855 1.783 1.00 96.94 96 LYS A O 1
ATOM 808 N N . THR A 1 97 ? 10.330 -11.424 1.727 1.00 96.81 97 THR A N 1
ATOM 809 C CA . THR A 1 97 ? 10.580 -10.779 3.013 1.00 96.81 97 THR A CA 1
ATOM 810 C C . THR A 1 97 ? 9.252 -10.536 3.723 1.00 96.81 97 THR A C 1
ATOM 812 O O . THR A 1 97 ? 8.184 -10.730 3.135 1.00 96.81 97 THR A O 1
ATOM 815 N N . ALA A 1 98 ? 9.302 -10.128 4.983 1.00 97.00 98 ALA A N 1
ATOM 816 C CA . ALA A 1 98 ? 8.136 -9.715 5.742 1.00 97.00 98 ALA A CA 1
ATOM 817 C C . ALA A 1 98 ? 8.318 -8.271 6.206 1.00 97.00 98 ALA A C 1
ATOM 819 O O . ALA A 1 98 ? 9.392 -7.906 6.672 1.00 97.00 98 ALA A O 1
ATOM 820 N N . LEU A 1 99 ? 7.261 -7.470 6.079 1.00 97.69 99 LEU A N 1
ATOM 821 C CA . LEU A 1 99 ? 7.152 -6.178 6.752 1.00 97.69 99 LEU A CA 1
ATOM 822 C C . LEU A 1 99 ? 6.030 -6.268 7.775 1.00 97.69 99 LEU A C 1
ATOM 824 O O . LEU A 1 99 ? 4.939 -6.751 7.447 1.00 97.69 99 LEU A O 1
ATOM 828 N N . ASN A 1 100 ? 6.263 -5.769 8.984 1.00 97.56 100 ASN A N 1
ATOM 829 C CA . ASN A 1 100 ? 5.159 -5.574 9.914 1.00 97.56 100 ASN A CA 1
ATOM 830 C C . ASN A 1 100 ? 4.222 -4.474 9.390 1.00 97.56 100 ASN A C 1
ATOM 832 O O . ASN A 1 100 ? 4.586 -3.657 8.536 1.00 97.56 100 ASN A O 1
ATOM 836 N N . LEU A 1 101 ? 2.984 -4.442 9.885 1.00 97.69 101 LEU A N 1
ATOM 837 C CA . LEU A 1 101 ? 1.983 -3.516 9.358 1.00 97.69 101 LEU A CA 1
ATOM 838 C C . LEU A 1 101 ? 2.408 -2.042 9.495 1.00 97.69 101 LEU A C 1
ATOM 840 O O . LEU A 1 101 ? 2.108 -1.238 8.612 1.00 97.69 101 LEU A O 1
ATOM 844 N N . LYS A 1 102 ? 3.152 -1.682 10.550 1.00 97.38 102 LYS A N 1
ATOM 845 C CA . LYS A 1 102 ? 3.675 -0.321 10.759 1.00 97.38 102 LYS A CA 1
ATOM 846 C C . LYS A 1 102 ? 4.704 0.070 9.695 1.00 97.38 102 LYS A C 1
ATOM 848 O O . LYS A 1 102 ? 4.624 1.183 9.174 1.00 97.38 102 LYS A O 1
ATOM 853 N N . GLU A 1 103 ? 5.635 -0.820 9.368 1.00 97.62 103 GLU A N 1
ATOM 854 C CA . GLU A 1 103 ? 6.625 -0.641 8.300 1.00 97.62 103 GLU A CA 1
ATOM 855 C C . GLU A 1 103 ? 5.953 -0.545 6.937 1.00 97.62 103 GLU A C 1
ATOM 857 O O . GLU A 1 103 ? 6.256 0.359 6.161 1.00 97.62 103 GLU A O 1
ATOM 862 N N . LEU A 1 104 ? 4.993 -1.431 6.664 1.00 98.19 104 LEU A N 1
ATOM 863 C CA . LEU A 1 104 ? 4.245 -1.414 5.414 1.00 98.19 104 LEU A CA 1
ATOM 864 C C . LEU A 1 104 ? 3.474 -0.099 5.238 1.00 98.19 104 LEU A C 1
ATOM 866 O O . LEU A 1 104 ? 3.517 0.491 4.159 1.00 98.19 104 LEU A O 1
ATOM 870 N N . CYS A 1 105 ? 2.826 0.402 6.299 1.00 98.38 105 CYS A N 1
ATOM 871 C CA . CYS A 1 105 ? 2.200 1.725 6.278 1.00 98.38 105 CYS A CA 1
ATOM 872 C C . CYS A 1 105 ? 3.211 2.813 5.912 1.00 98.3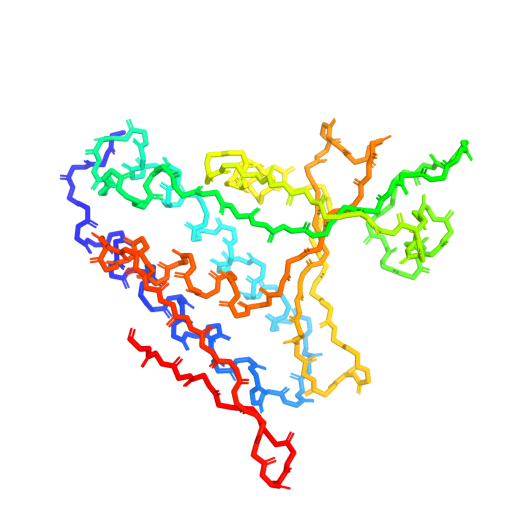8 105 CYS A C 1
ATOM 874 O O . CYS A 1 105 ? 2.937 3.623 5.031 1.00 98.38 105 CYS A O 1
ATOM 876 N N . ASN A 1 106 ? 4.389 2.812 6.542 1.00 97.75 106 ASN A N 1
ATOM 877 C CA . ASN A 1 106 ? 5.427 3.803 6.265 1.00 97.75 106 ASN A CA 1
ATOM 878 C C . ASN A 1 106 ? 5.896 3.749 4.802 1.00 97.75 106 ASN A C 1
ATOM 880 O O . ASN A 1 106 ? 6.096 4.799 4.196 1.00 97.75 106 ASN A O 1
ATOM 884 N N . GLN A 1 107 ? 6.022 2.553 4.216 1.00 98.12 107 GLN A N 1
ATOM 885 C CA . GLN A 1 107 ? 6.403 2.400 2.809 1.00 98.12 107 GLN A CA 1
ATOM 886 C C . GLN A 1 107 ? 5.391 3.036 1.845 1.00 98.12 107 GLN A C 1
ATOM 888 O O . GLN A 1 107 ? 5.800 3.627 0.850 1.00 98.12 107 GLN A O 1
ATOM 893 N N . PHE A 1 108 ? 4.088 2.948 2.137 1.00 98.12 108 PHE A N 1
ATOM 894 C CA . PHE A 1 108 ? 3.045 3.578 1.318 1.00 98.12 108 PHE A CA 1
ATOM 895 C C . PHE A 1 108 ? 2.874 5.075 1.590 1.00 98.12 108 PHE A C 1
ATOM 897 O O . PHE A 1 108 ? 2.648 5.834 0.656 1.00 98.12 108 PHE A O 1
ATOM 904 N N . ILE A 1 109 ? 2.976 5.516 2.846 1.00 97.56 109 ILE A N 1
ATOM 905 C CA . ILE A 1 109 ? 2.814 6.933 3.215 1.00 97.56 109 ILE A CA 1
ATOM 906 C C . ILE A 1 109 ? 3.992 7.775 2.704 1.00 97.56 109 ILE A C 1
ATOM 908 O O . ILE A 1 109 ? 3.817 8.932 2.339 1.00 97.56 109 ILE A O 1
ATOM 912 N N . HIS A 1 110 ? 5.193 7.199 2.658 1.00 96.12 110 HIS A N 1
ATOM 913 C CA . HIS A 1 110 ? 6.404 7.880 2.196 1.00 96.12 110 HIS A CA 1
ATOM 914 C C . HIS A 1 110 ? 6.890 7.348 0.847 1.00 96.12 110 HIS A C 1
ATOM 916 O O . HIS A 1 110 ? 8.092 7.380 0.575 1.00 96.12 110 HIS A O 1
ATOM 922 N N . SER A 1 111 ? 5.984 6.798 0.033 1.00 94.50 111 SER A N 1
ATOM 923 C CA . SER A 1 111 ? 6.337 6.151 -1.227 1.00 94.50 111 SER A CA 1
ATOM 924 C C . SER A 1 111 ? 7.027 7.132 -2.174 1.00 94.50 111 SER A C 1
ATOM 926 O O . SER A 1 111 ? 6.432 8.132 -2.569 1.00 94.50 111 SER A O 1
ATOM 928 N N . PHE A 1 112 ? 8.255 6.809 -2.571 1.00 96.62 112 PHE A N 1
ATOM 929 C CA . PHE A 1 112 ? 8.936 7.441 -3.699 1.00 96.62 112 PHE A CA 1
ATOM 930 C C . PHE A 1 112 ? 8.497 6.789 -5.012 1.00 96.62 112 PHE A C 1
ATOM 932 O O . PHE A 1 112 ? 8.199 7.471 -5.986 1.00 96.62 112 PHE A O 1
ATOM 939 N N . ILE A 1 113 ? 8.376 5.457 -5.013 1.00 97.44 113 ILE A N 1
ATOM 940 C CA . ILE A 1 113 ? 7.763 4.705 -6.108 1.00 97.44 113 ILE A CA 1
ATOM 941 C C . ILE A 1 113 ? 6.408 4.190 -5.636 1.00 97.44 113 ILE A C 1
ATOM 943 O O . ILE A 1 113 ? 6.318 3.512 -4.612 1.00 97.44 113 ILE A O 1
ATOM 947 N N . PHE A 1 114 ? 5.374 4.454 -6.431 1.00 97.31 114 PHE A N 1
ATOM 948 C CA . PHE A 1 114 ? 4.077 3.788 -6.376 1.00 97.31 114 PHE A CA 1
ATOM 949 C C . PHE A 1 114 ? 3.638 3.488 -7.810 1.00 97.31 114 PHE A C 1
ATOM 951 O O . PHE A 1 114 ? 3.336 4.391 -8.585 1.00 97.31 114 PHE A O 1
ATOM 958 N N . SER A 1 115 ? 3.628 2.213 -8.193 1.00 95.25 115 SER A N 1
ATOM 959 C CA . SER A 1 115 ? 3.370 1.808 -9.575 1.00 95.25 115 SER A CA 1
ATOM 960 C C . SER A 1 115 ? 2.436 0.598 -9.637 1.00 95.25 115 SER A C 1
ATOM 962 O O . SER A 1 115 ? 2.858 -0.539 -9.392 1.00 95.25 115 SER A O 1
ATOM 964 N N . PRO A 1 116 ? 1.141 0.812 -9.943 1.00 93.38 116 PRO A N 1
ATOM 965 C CA . PRO A 1 116 ? 0.198 -0.267 -10.205 1.00 93.38 116 PRO A CA 1
ATOM 966 C C . PRO A 1 116 ? 0.666 -1.169 -11.352 1.00 93.38 116 PRO A C 1
ATOM 968 O O . PRO A 1 116 ? 0.835 -0.732 -12.491 1.00 93.38 116 PRO A O 1
ATOM 971 N N . PHE A 1 117 ? 0.812 -2.462 -11.073 1.00 89.69 117 PHE A N 1
ATOM 972 C CA . PHE A 1 117 ? 1.227 -3.446 -12.061 1.00 89.69 117 PHE A CA 1
ATOM 973 C C . PHE A 1 117 ? 0.017 -3.997 -12.820 1.00 89.69 117 PHE A C 1
ATOM 975 O O . PHE A 1 117 ? -0.793 -4.754 -12.271 1.00 89.69 117 PHE A O 1
ATOM 982 N N . THR A 1 118 ? -0.089 -3.608 -14.094 1.00 84.25 118 THR A N 1
ATOM 983 C CA . THR A 1 118 ? -1.183 -3.974 -15.007 1.00 84.25 118 THR A CA 1
ATOM 984 C C . THR A 1 118 ? -0.665 -4.717 -16.249 1.00 84.25 118 THR A C 1
ATOM 986 O O . THR A 1 118 ? -0.655 -4.167 -17.356 1.00 84.25 118 THR A O 1
ATOM 989 N N . PRO A 1 119 ? -0.200 -5.974 -16.111 1.00 74.94 119 PRO A N 1
ATOM 990 C CA . PRO A 1 119 ? 0.281 -6.764 -17.238 1.00 74.94 119 PRO A CA 1
ATOM 991 C C . PRO A 1 119 ? -0.789 -6.863 -18.330 1.00 74.94 119 PRO A C 1
ATOM 993 O O . PRO A 1 119 ? -1.981 -7.061 -18.070 1.00 74.94 119 PRO A O 1
ATOM 996 N N . PHE A 1 120 ? -0.351 -6.657 -19.573 1.00 70.44 120 PHE A N 1
ATOM 997 C CA . PHE A 1 120 ? -1.198 -6.629 -20.771 1.00 70.44 120 PHE A CA 1
ATOM 998 C C . PHE A 1 120 ? -2.372 -5.634 -20.708 1.00 70.44 120 PHE A C 1
ATOM 1000 O O . PHE A 1 120 ? -3.318 -5.755 -21.483 1.00 70.44 120 PHE A O 1
ATOM 1007 N N . LYS A 1 121 ? -2.335 -4.656 -19.785 1.00 64.50 121 LYS A N 1
ATOM 1008 C CA . LYS A 1 121 ? -3.394 -3.660 -19.536 1.00 64.50 121 LYS A CA 1
ATOM 1009 C C . LYS A 1 121 ? -4.775 -4.265 -19.242 1.00 64.50 121 LYS A C 1
ATOM 1011 O O . LYS A 1 121 ? -5.782 -3.573 -19.370 1.00 64.50 121 LYS A O 1
ATOM 1016 N N . ARG A 1 122 ? -4.854 -5.545 -18.859 1.00 66.81 122 ARG A N 1
ATOM 1017 C CA . ARG A 1 122 ? -6.143 -6.230 -18.657 1.00 66.81 122 ARG A CA 1
ATOM 1018 C C . ARG A 1 122 ? -6.633 -6.166 -17.224 1.00 66.81 122 ARG A C 1
ATOM 1020 O O . ARG A 1 122 ? -7.832 -5.998 -17.035 1.00 66.81 122 ARG A O 1
ATOM 1027 N N . GLU A 1 123 ? -5.746 -6.330 -16.247 1.00 71.75 123 GLU A N 1
ATOM 1028 C CA . GLU A 1 123 ? -6.070 -6.395 -14.814 1.00 71.75 123 GLU A CA 1
ATOM 1029 C C . GLU A 1 123 ? -4.898 -5.880 -13.993 1.00 71.75 123 GLU A C 1
ATOM 1031 O O . GLU A 1 123 ? -3.747 -5.982 -14.419 1.00 71.75 123 GLU A O 1
ATOM 1036 N N . MET A 1 124 ? -5.188 -5.359 -12.803 1.00 79.12 124 MET A N 1
ATOM 1037 C CA . MET A 1 124 ? -4.163 -5.003 -11.832 1.00 79.12 124 MET A CA 1
ATOM 1038 C C . MET A 1 124 ? -3.904 -6.185 -10.908 1.00 79.12 124 MET A C 1
ATOM 1040 O O . MET A 1 124 ? -4.777 -6.592 -10.143 1.00 79.12 124 MET A O 1
ATOM 1044 N N . PHE A 1 125 ? -2.684 -6.711 -10.959 1.00 85.25 125 PHE A N 1
ATOM 1045 C CA . PHE A 1 125 ? -2.283 -7.844 -10.125 1.00 85.25 125 PHE A CA 1
ATOM 1046 C C . PHE A 1 125 ? -1.648 -7.400 -8.810 1.00 85.25 125 PHE A C 1
ATOM 1048 O O . PHE A 1 125 ? -1.748 -8.109 -7.804 1.00 85.25 125 PHE A O 1
ATOM 1055 N N . GLY A 1 126 ? -1.037 -6.218 -8.792 1.00 93.12 126 GLY A N 1
ATOM 1056 C CA . GLY A 1 126 ? -0.312 -5.732 -7.632 1.00 93.12 126 GLY A CA 1
ATOM 1057 C C . GLY A 1 126 ? 0.213 -4.321 -7.796 1.00 93.12 126 GLY A C 1
ATOM 1058 O O . GLY A 1 126 ? -0.188 -3.591 -8.701 1.00 93.12 126 GLY A O 1
ATOM 1059 N N . ILE A 1 127 ? 1.090 -3.947 -6.877 1.00 96.50 127 ILE A N 1
ATOM 1060 C CA . ILE A 1 127 ? 1.715 -2.633 -6.799 1.00 96.50 127 ILE A CA 1
ATOM 1061 C C . ILE A 1 127 ? 3.202 -2.857 -6.562 1.00 96.50 127 ILE A C 1
ATOM 1063 O O . ILE A 1 127 ? 3.569 -3.575 -5.630 1.00 96.50 127 ILE A O 1
ATOM 1067 N N . TYR A 1 128 ? 4.033 -2.236 -7.392 1.00 97.62 128 TYR A N 1
ATOM 1068 C CA . TYR A 1 128 ? 5.426 -1.983 -7.056 1.00 97.62 128 TYR A CA 1
ATOM 1069 C C . TYR A 1 128 ? 5.509 -0.711 -6.226 1.00 97.62 128 TYR A C 1
ATOM 1071 O O . TYR A 1 128 ? 4.922 0.305 -6.600 1.00 97.62 128 TYR A O 1
ATOM 1079 N N . PHE A 1 129 ? 6.205 -0.765 -5.100 1.00 98.25 129 PHE A N 1
ATOM 1080 C CA . PHE A 1 129 ? 6.297 0.372 -4.197 1.00 98.25 129 PHE A CA 1
ATOM 1081 C C . PHE A 1 129 ? 7.594 0.353 -3.401 1.00 98.25 129 PHE A C 1
ATOM 1083 O O . PHE A 1 129 ? 8.161 -0.709 -3.151 1.00 98.25 129 PHE A O 1
ATOM 1090 N N . VAL A 1 130 ? 8.058 1.528 -2.995 1.00 98.12 130 VAL A N 1
ATOM 1091 C CA . VAL A 1 130 ? 9.110 1.683 -1.985 1.00 98.12 130 VAL A CA 1
ATOM 1092 C C . VAL A 1 130 ? 9.133 3.129 -1.499 1.00 98.12 130 VAL A C 1
ATOM 1094 O O . VAL A 1 130 ? 8.863 4.048 -2.278 1.00 98.12 130 VAL A O 1
ATOM 1097 N N . SER A 1 131 ? 9.454 3.344 -0.223 1.00 97.50 131 SER A N 1
ATOM 1098 C CA . SER A 1 131 ? 9.713 4.684 0.297 1.00 97.50 131 SER A CA 1
ATOM 1099 C C . SER A 1 131 ? 11.017 5.264 -0.232 1.00 97.50 131 SER A C 1
ATOM 1101 O O . SER A 1 131 ? 11.924 4.529 -0.619 1.00 97.50 131 SER A O 1
ATOM 1103 N N . ASP A 1 132 ? 11.154 6.585 -0.170 1.00 94.12 132 ASP A N 1
ATOM 1104 C CA . ASP A 1 132 ? 12.392 7.262 -0.573 1.00 94.12 132 ASP A CA 1
ATOM 1105 C C . ASP A 1 132 ? 13.629 6.691 0.142 1.00 94.12 132 ASP A C 1
ATOM 1107 O O . ASP A 1 132 ? 14.563 6.202 -0.495 1.00 94.12 132 ASP A O 1
ATOM 1111 N N . SER A 1 133 ? 13.555 6.582 1.472 1.00 94.06 133 SER A N 1
ATOM 1112 C CA . SER A 1 133 ? 14.623 6.038 2.324 1.00 94.06 133 SER A CA 1
ATOM 1113 C C . SER A 1 133 ? 15.039 4.595 2.014 1.00 94.06 133 SER A C 1
ATOM 1115 O O . SER A 1 133 ? 16.132 4.183 2.392 1.00 94.06 133 SER A O 1
ATOM 1117 N N . HIS A 1 134 ? 14.188 3.815 1.342 1.00 95.31 134 HIS A N 1
ATOM 1118 C CA . HIS A 1 134 ? 14.451 2.409 1.023 1.00 95.31 134 HIS A CA 1
ATOM 1119 C C . HIS A 1 134 ? 14.686 2.168 -0.470 1.00 95.31 134 HIS A C 1
ATOM 1121 O O . HIS A 1 134 ? 15.124 1.073 -0.839 1.00 95.31 134 HIS A O 1
ATOM 1127 N N . SER A 1 135 ? 14.449 3.176 -1.316 1.00 94.62 135 SER A N 1
ATOM 1128 C CA . SER A 1 135 ? 14.499 3.080 -2.779 1.00 94.62 135 SER A CA 1
ATOM 1129 C C . SER A 1 135 ? 15.863 2.634 -3.309 1.00 94.62 135 SER A C 1
ATOM 1131 O O . SER A 1 135 ? 15.926 1.900 -4.297 1.00 94.62 135 SER A O 1
ATOM 1133 N N . LYS A 1 136 ? 16.938 2.997 -2.594 1.00 94.94 136 LYS A N 1
ATOM 1134 C CA . LYS A 1 136 ? 18.331 2.601 -2.858 1.00 94.94 136 LYS A CA 1
ATOM 1135 C C . LYS A 1 136 ? 18.697 1.197 -2.363 1.00 94.94 136 LYS A C 1
ATOM 1137 O O . LYS A 1 136 ? 19.825 0.771 -2.551 1.00 94.94 136 LYS A O 1
ATOM 1142 N N . THR A 1 137 ? 17.783 0.476 -1.713 1.00 94.81 137 THR A N 1
ATOM 1143 C CA . THR A 1 137 ? 18.033 -0.897 -1.223 1.00 94.81 137 THR A CA 1
ATOM 1144 C C . THR A 1 137 ? 17.241 -1.951 -1.990 1.00 94.81 137 THR A C 1
ATOM 1146 O O . THR A 1 137 ? 17.605 -3.126 -2.001 1.00 94.81 137 THR A O 1
ATOM 1149 N N . GLY A 1 138 ? 16.130 -1.559 -2.609 1.00 96.50 138 GLY A N 1
ATOM 1150 C CA . GLY A 1 138 ? 15.311 -2.450 -3.412 1.00 96.50 138 GLY A CA 1
ATOM 1151 C C . GLY A 1 138 ? 13.910 -1.911 -3.654 1.00 96.50 138 GLY A C 1
ATOM 1152 O O . GLY A 1 138 ? 13.538 -0.858 -3.151 1.00 96.50 138 GLY A O 1
ATOM 1153 N N . LEU A 1 139 ? 13.134 -2.667 -4.417 1.00 98.19 139 LEU A N 1
ATOM 1154 C CA . LEU A 1 139 ? 11.755 -2.383 -4.782 1.00 98.19 139 LEU A CA 1
ATOM 1155 C C . LEU A 1 139 ? 10.852 -3.475 -4.214 1.00 98.19 139 LEU A C 1
ATOM 1157 O O . LEU A 1 139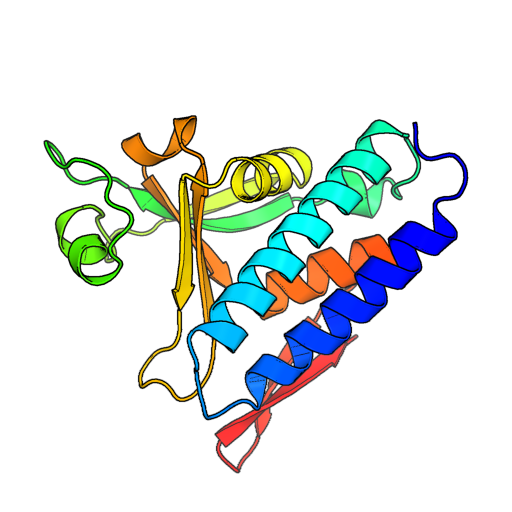 ? 11.122 -4.661 -4.410 1.00 98.19 139 LEU A O 1
ATOM 1161 N N . TYR A 1 140 ? 9.774 -3.101 -3.533 1.00 98.38 140 TYR A N 1
ATOM 1162 C CA . TYR A 1 140 ? 8.800 -4.073 -3.053 1.00 98.38 140 TYR A CA 1
ATOM 1163 C C . TYR A 1 140 ? 7.708 -4.328 -4.083 1.00 98.38 140 TYR A C 1
ATOM 1165 O O . TYR A 1 140 ? 7.355 -3.456 -4.876 1.00 98.38 140 TYR A O 1
ATOM 1173 N N . TYR A 1 141 ? 7.131 -5.525 -4.030 1.00 97.81 141 TYR A N 1
ATOM 1174 C CA . TYR A 1 141 ? 5.908 -5.871 -4.739 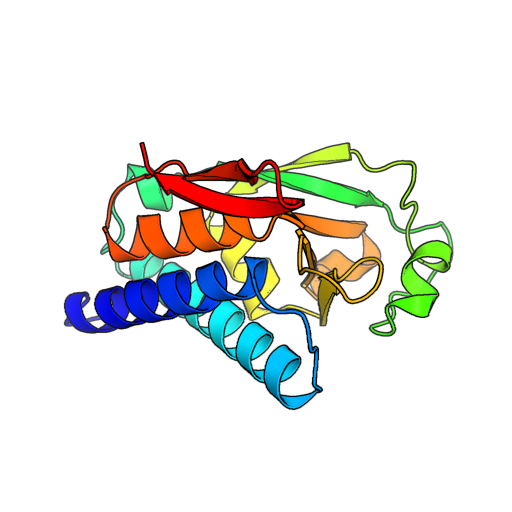1.00 97.81 141 TYR A CA 1
ATOM 1175 C C . TYR A 1 141 ? 4.919 -6.562 -3.810 1.00 97.81 141 TYR A C 1
ATOM 1177 O O . TYR A 1 141 ? 5.246 -7.537 -3.123 1.00 97.81 141 TYR A O 1
ATOM 1185 N N . ILE A 1 142 ? 3.680 -6.076 -3.840 1.00 97.19 142 ILE A N 1
ATOM 1186 C CA . ILE A 1 142 ? 2.550 -6.660 -3.122 1.00 97.19 142 ILE A CA 1
ATOM 1187 C C . ILE A 1 142 ? 1.385 -6.895 -4.080 1.00 97.19 142 ILE A C 1
ATOM 1189 O O . ILE A 1 142 ? 1.053 -6.053 -4.916 1.00 97.19 142 ILE A O 1
ATOM 1193 N N . ARG A 1 143 ? 0.736 -8.057 -3.953 1.00 94.56 143 ARG A N 1
ATOM 1194 C CA . ARG A 1 143 ? -0.475 -8.369 -4.722 1.00 94.56 143 ARG A CA 1
ATOM 1195 C C . ARG A 1 143 ? -1.634 -7.494 -4.255 1.00 94.56 143 ARG A C 1
ATOM 1197 O O . ARG A 1 143 ? -1.817 -7.303 -3.054 1.00 94.56 143 ARG A O 1
ATOM 1204 N N . LEU A 1 144 ? -2.477 -7.056 -5.187 1.00 93.88 144 LEU A N 1
ATOM 1205 C CA . LEU A 1 144 ? -3.622 -6.193 -4.885 1.00 93.88 144 LEU A CA 1
ATOM 1206 C C . LEU A 1 144 ? -4.578 -6.845 -3.868 1.00 93.88 144 LEU A C 1
ATOM 1208 O O . LEU A 1 144 ? -5.068 -6.168 -2.972 1.00 93.88 144 LEU A O 1
ATOM 1212 N N . ILE A 1 145 ? -4.779 -8.164 -3.934 1.00 93.38 145 ILE A N 1
ATOM 1213 C CA . ILE A 1 145 ? -5.645 -8.893 -3.001 1.00 93.38 145 ILE A CA 1
ATOM 1214 C C . ILE A 1 145 ? -5.149 -8.771 -1.569 1.00 93.38 145 ILE A C 1
ATOM 1216 O O . ILE A 1 145 ? -5.954 -8.613 -0.661 1.00 93.38 145 ILE A O 1
ATOM 1220 N N . LYS A 1 146 ? -3.827 -8.762 -1.374 1.00 95.81 146 LYS A N 1
ATOM 1221 C CA . LYS A 1 146 ? -3.238 -8.616 -0.047 1.00 95.81 146 LYS A CA 1
ATOM 1222 C C . LYS A 1 146 ? -3.395 -7.189 0.472 1.00 95.81 146 LYS A C 1
ATOM 1224 O O . LYS A 1 146 ? -3.676 -7.005 1.648 1.00 95.81 146 LYS A O 1
ATOM 1229 N N . VAL A 1 147 ? -3.302 -6.188 -0.408 1.00 97.44 147 VAL A N 1
ATOM 1230 C CA . VAL A 1 147 ? -3.630 -4.792 -0.068 1.00 97.44 147 VAL A CA 1
ATOM 1231 C C . VAL A 1 147 ? -5.091 -4.676 0.379 1.00 97.44 147 VAL A C 1
ATOM 1233 O O . VAL A 1 147 ? -5.359 -4.122 1.439 1.00 97.44 147 VAL A O 1
ATOM 1236 N N . ILE A 1 148 ? -6.031 -5.241 -0.385 1.00 96.38 148 ILE A N 1
ATOM 1237 C CA . ILE A 1 148 ? -7.463 -5.229 -0.041 1.00 96.38 148 ILE A CA 1
ATOM 1238 C C . ILE A 1 148 ? -7.709 -5.954 1.284 1.00 96.38 148 ILE A C 1
ATOM 1240 O O . ILE A 1 148 ? -8.437 -5.445 2.130 1.00 96.38 148 ILE A O 1
ATOM 1244 N N . GLU A 1 149 ? -7.084 -7.112 1.485 1.00 96.25 149 GLU A N 1
ATOM 1245 C CA . GLU A 1 149 ? -7.201 -7.897 2.712 1.00 96.25 149 GLU A CA 1
ATOM 1246 C C . GLU A 1 149 ? -6.755 -7.105 3.944 1.00 96.25 149 GLU A C 1
ATOM 1248 O O . GLU A 1 149 ? -7.477 -7.073 4.937 1.00 96.25 149 GLU A O 1
ATOM 1253 N N . ILE A 1 150 ? -5.617 -6.410 3.868 1.00 97.94 150 ILE A N 1
ATOM 1254 C CA . ILE A 1 150 ? -5.108 -5.562 4.955 1.00 97.94 150 ILE A CA 1
ATOM 1255 C C . ILE A 1 150 ? -6.080 -4.412 5.247 1.00 97.94 150 ILE A C 1
ATOM 1257 O O . ILE A 1 150 ? -6.431 -4.170 6.403 1.00 97.94 150 ILE A O 1
ATOM 1261 N N . ILE A 1 151 ? -6.556 -3.731 4.200 1.00 98.25 151 ILE A N 1
ATOM 1262 C CA . ILE A 1 151 ? -7.485 -2.600 4.324 1.00 98.25 151 ILE A CA 1
ATOM 1263 C C . ILE A 1 151 ? -8.804 -3.042 4.963 1.00 98.25 151 ILE A C 1
ATOM 1265 O O . ILE A 1 151 ? -9.284 -2.412 5.907 1.00 98.25 151 ILE A O 1
ATOM 1269 N N . LEU A 1 152 ? -9.381 -4.146 4.486 1.00 97.81 152 LEU A N 1
ATOM 1270 C CA . LEU A 1 152 ? -10.622 -4.689 5.026 1.00 97.81 152 LEU A CA 1
ATOM 1271 C C . LEU A 1 152 ? -10.432 -5.276 6.429 1.00 97.81 152 LEU A C 1
ATOM 1273 O O . LEU A 1 152 ? -11.334 -5.126 7.250 1.00 97.81 152 LEU A O 1
ATOM 1277 N N . SER A 1 153 ? -9.279 -5.877 6.737 1.00 97.62 153 SER A N 1
ATOM 1278 C CA . SER A 1 153 ? -8.967 -6.355 8.092 1.00 97.62 153 SER A CA 1
ATOM 1279 C C . SER A 1 153 ? -8.969 -5.200 9.094 1.00 97.62 153 SER A C 1
ATOM 1281 O O . SER A 1 153 ? -9.623 -5.262 10.135 1.00 97.62 153 SER A O 1
ATOM 1283 N N . ALA A 1 154 ? -8.313 -4.089 8.749 1.00 97.81 154 ALA A N 1
ATOM 1284 C CA . ALA A 1 154 ? -8.298 -2.896 9.589 1.00 97.81 154 ALA A CA 1
ATOM 1285 C C . ALA A 1 154 ? -9.674 -2.216 9.685 1.00 97.81 154 ALA A C 1
ATOM 1287 O O . ALA A 1 154 ? -10.087 -1.800 10.771 1.00 97.81 154 ALA A O 1
ATOM 1288 N N . GLY A 1 155 ? -10.424 -2.161 8.579 1.00 97.56 155 GLY A N 1
ATOM 1289 C CA . GLY A 1 155 ? -11.798 -1.657 8.568 1.00 97.56 155 GLY A CA 1
ATOM 1290 C C . GLY A 1 155 ? -12.746 -2.487 9.443 1.00 97.56 155 GLY A C 1
ATOM 1291 O O . GLY A 1 155 ? -13.558 -1.926 10.170 1.00 97.56 155 GLY A O 1
ATOM 1292 N N . ARG A 1 156 ? -12.612 -3.820 9.433 1.00 97.25 156 ARG A N 1
ATOM 1293 C CA . ARG A 1 156 ? -13.409 -4.747 10.261 1.00 97.25 156 ARG A CA 1
ATOM 1294 C C . ARG A 1 156 ? -12.871 -4.925 11.682 1.00 97.25 156 ARG A C 1
ATOM 1296 O O . ARG A 1 156 ? -13.508 -5.607 12.474 1.00 97.25 156 ARG A O 1
ATOM 1303 N N . ASN A 1 157 ? -11.711 -4.343 11.979 1.00 96.69 157 ASN A N 1
ATOM 1304 C CA . ASN A 1 157 ? -10.965 -4.536 13.220 1.00 96.69 157 ASN A CA 1
ATOM 1305 C C . ASN A 1 157 ? -10.692 -6.006 13.580 1.00 96.69 157 ASN A C 1
ATOM 1307 O O . ASN A 1 157 ? -10.746 -6.379 14.744 1.00 96.69 157 ASN A O 1
ATOM 1311 N N . ARG A 1 158 ? -10.445 -6.849 12.579 1.00 96.38 158 ARG A N 1
ATOM 1312 C CA . ARG A 1 158 ? -10.088 -8.262 12.753 1.00 96.38 158 ARG A CA 1
ATOM 1313 C C . ARG A 1 158 ? -9.370 -8.753 11.511 1.00 96.38 158 ARG A C 1
ATOM 1315 O O . ARG A 1 158 ? -9.682 -8.289 10.414 1.00 96.38 158 ARG A O 1
ATOM 1322 N N . LEU A 1 159 ? -8.454 -9.702 11.659 1.00 94.88 159 LEU A N 1
ATOM 1323 C CA . LEU A 1 159 ? -7.820 -10.330 10.503 1.00 94.88 159 LEU A CA 1
ATOM 1324 C C . LEU A 1 159 ? -8.862 -11.066 9.658 1.00 94.88 159 LEU A C 1
ATOM 1326 O O . LEU A 1 159 ? -9.707 -11.793 10.178 1.00 94.88 159 LEU A O 1
ATOM 1330 N N . ILE A 1 160 ? -8.786 -10.868 8.348 1.00 94.00 160 ILE A N 1
ATOM 1331 C CA . ILE A 1 160 ? -9.524 -11.652 7.363 1.00 94.00 160 ILE A CA 1
ATOM 1332 C C . ILE A 1 160 ? -8.540 -12.210 6.343 1.00 94.00 160 ILE A C 1
ATOM 1334 O O . ILE A 1 160 ? -7.458 -11.657 6.165 1.00 94.00 160 ILE A O 1
ATOM 1338 N N . ASN A 1 161 ? -8.929 -13.273 5.646 1.00 90.12 161 ASN A N 1
ATOM 1339 C CA . ASN A 1 161 ? -8.153 -13.804 4.532 1.00 90.12 161 ASN A CA 1
ATOM 1340 C C . ASN A 1 161 ? -8.985 -13.740 3.256 1.00 90.12 161 ASN A C 1
ATOM 1342 O O . ASN A 1 161 ? -10.164 -14.103 3.245 1.00 90.12 161 ASN A O 1
ATOM 1346 N N . LEU A 1 162 ? -8.366 -13.262 2.181 1.00 88.75 162 LEU A N 1
ATOM 1347 C CA . LEU A 1 162 ? -8.994 -13.181 0.872 1.00 88.75 162 LEU A CA 1
ATOM 1348 C C . LEU A 1 162 ? -8.268 -14.089 -0.114 1.00 88.75 162 LEU A C 1
ATOM 1350 O O . LEU A 1 162 ? -7.047 -14.032 -0.260 1.00 88.75 162 LEU A O 1
ATOM 1354 N N . ASN A 1 163 ? -9.044 -14.863 -0.867 1.00 84.62 163 ASN A N 1
ATOM 1355 C CA . ASN A 1 163 ? -8.545 -15.685 -1.961 1.00 84.62 163 ASN A CA 1
ATOM 1356 C C . ASN A 1 163 ? -9.030 -15.158 -3.310 1.00 84.62 163 ASN A C 1
ATOM 1358 O O . ASN A 1 163 ? -10.169 -14.709 -3.464 1.00 84.62 163 ASN A O 1
ATOM 1362 N N . LEU A 1 164 ? -8.139 -15.205 -4.302 1.00 82.38 164 LEU A N 1
ATOM 1363 C CA . LEU A 1 164 ? -8.443 -14.802 -5.667 1.00 82.38 164 LEU A CA 1
ATOM 1364 C C . LEU A 1 164 ? -8.773 -16.054 -6.479 1.00 82.38 164 LEU A C 1
ATOM 1366 O O . LEU A 1 164 ? -7.884 -16.839 -6.797 1.00 82.38 164 LEU A O 1
ATOM 1370 N N . HIS A 1 165 ? -10.039 -16.225 -6.838 1.00 80.50 165 HIS A N 1
ATOM 1371 C CA . HIS A 1 165 ? -10.481 -17.327 -7.685 1.00 80.50 165 HIS A CA 1
ATOM 1372 C C . HIS A 1 165 ? -10.583 -16.870 -9.136 1.00 80.50 165 HIS A C 1
ATOM 1374 O O . HIS A 1 165 ? -11.307 -15.920 -9.444 1.00 80.50 165 HIS A O 1
ATOM 1380 N N . LYS A 1 166 ? -9.877 -17.563 -10.035 1.00 75.56 166 LYS A N 1
ATOM 1381 C CA . LYS A 1 166 ? -10.022 -17.389 -11.483 1.00 75.56 166 LYS A CA 1
ATOM 1382 C C . LYS A 1 166 ? -11.217 -18.211 -11.966 1.00 75.56 166 LYS A C 1
ATOM 1384 O O . LYS A 1 166 ? -11.278 -19.412 -11.724 1.00 75.56 166 LYS A O 1
ATOM 1389 N N . LYS A 1 167 ? -12.173 -17.562 -12.622 1.00 75.81 167 LYS A N 1
ATOM 1390 C CA . LYS A 1 167 ? -13.337 -18.202 -13.237 1.00 75.81 167 LYS A CA 1
ATOM 1391 C C . LYS A 1 167 ? -12.986 -18.790 -14.606 1.00 75.81 167 LYS A C 1
ATOM 1393 O O . LYS A 1 167 ? -11.977 -18.426 -15.209 1.00 75.81 167 LYS A O 1
ATOM 1398 N N . ALA A 1 168 ? -13.868 -19.655 -15.111 1.00 72.38 168 ALA A N 1
ATOM 1399 C CA . ALA A 1 168 ? -13.754 -20.264 -16.438 1.00 72.38 168 ALA A CA 1
ATOM 1400 C C . ALA A 1 168 ? -13.698 -19.228 -17.581 1.00 72.38 168 ALA A C 1
ATOM 1402 O O . ALA A 1 168 ? -12.985 -19.433 -18.556 1.00 72.38 168 ALA A O 1
ATOM 1403 N N . ASP A 1 169 ? -14.363 -18.079 -17.425 1.00 70.75 169 ASP A N 1
ATOM 1404 C CA . ASP A 1 169 ? -14.329 -16.950 -18.373 1.00 70.75 169 ASP A CA 1
ATOM 1405 C C . ASP A 1 169 ? -13.033 -16.108 -18.296 1.00 70.75 169 ASP A C 1
ATOM 1407 O O . ASP A 1 169 ? -12.905 -15.067 -18.943 1.00 70.75 169 ASP A O 1
ATOM 1411 N N . GLY A 1 170 ? -12.069 -16.530 -17.471 1.00 63.31 170 GLY A N 1
ATOM 1412 C CA . GLY A 1 170 ? -10.798 -15.846 -17.259 1.00 63.31 170 GLY A CA 1
ATOM 1413 C C . GLY A 1 170 ? -10.873 -14.616 -16.350 1.00 63.31 170 GLY A C 1
ATOM 1414 O O . GLY A 1 170 ? -9.840 -13.983 -16.143 1.00 63.31 170 GLY A O 1
ATOM 1415 N N . THR A 1 171 ? -12.041 -14.273 -15.796 1.00 67.88 171 THR A N 1
ATOM 1416 C CA . THR A 1 171 ? -12.190 -13.187 -14.814 1.00 67.88 171 THR A CA 1
ATOM 1417 C C . THR A 1 171 ? -11.835 -13.648 -13.404 1.00 67.88 171 THR A C 1
ATOM 1419 O O . THR A 1 171 ? -11.879 -14.836 -13.088 1.00 67.88 171 THR A O 1
ATOM 1422 N N . PHE A 1 172 ? -11.509 -12.707 -12.519 1.00 68.94 172 PHE A N 1
ATOM 1423 C CA . PHE A 1 172 ? -11.214 -13.011 -11.121 1.00 68.94 172 PHE A CA 1
ATOM 1424 C C . PHE A 1 172 ? -12.348 -12.585 -10.182 1.00 68.94 172 PHE A C 1
ATOM 1426 O O . PHE A 1 172 ? -12.986 -11.538 -10.351 1.00 68.94 172 PHE A O 1
ATOM 1433 N N . ARG A 1 173 ? -12.594 -13.407 -9.159 1.00 74.31 173 ARG A N 1
ATOM 1434 C CA . ARG A 1 173 ? -13.499 -13.127 -8.041 1.00 74.31 173 ARG A CA 1
ATOM 1435 C C . ARG A 1 173 ? -12.715 -13.208 -6.739 1.00 74.31 173 ARG A C 1
ATOM 1437 O O . ARG A 1 173 ? -12.002 -14.180 -6.510 1.00 74.31 173 ARG A O 1
ATOM 1444 N N . VAL A 1 174 ? -12.879 -12.201 -5.890 1.00 75.44 174 VAL A N 1
ATOM 1445 C CA . VAL A 1 174 ? -12.375 -12.235 -4.519 1.00 75.44 174 VAL A CA 1
ATOM 1446 C C . VAL A 1 174 ? -13.393 -12.978 -3.656 1.00 75.44 174 VAL A C 1
ATOM 1448 O O . VAL A 1 174 ? -14.597 -12.734 -3.760 1.00 75.44 174 VAL A O 1
ATOM 1451 N N . ILE A 1 175 ? -12.916 -13.931 -2.860 1.00 74.00 175 ILE A N 1
ATOM 1452 C CA . ILE A 1 175 ? -13.719 -14.709 -1.914 1.00 74.00 175 ILE A CA 1
ATOM 1453 C C . ILE A 1 175 ? -13.109 -14.516 -0.525 1.00 74.00 175 ILE A C 1
ATOM 1455 O O . ILE A 1 175 ? -11.894 -14.635 -0.369 1.00 74.00 175 ILE A O 1
ATOM 1459 N N . SER A 1 176 ? -13.940 -14.180 0.462 1.00 69.88 176 SER A N 1
ATOM 1460 C CA . SER A 1 176 ? -13.548 -14.140 1.873 1.00 69.88 176 SER A CA 1
ATOM 1461 C C . SER A 1 176 ? -13.906 -15.456 2.550 1.00 69.88 176 SER A C 1
ATOM 1463 O O . SER A 1 176 ? -15.025 -15.934 2.351 1.00 69.88 176 SER A O 1
ATOM 1465 N N . HIS A 1 177 ? -12.996 -15.981 3.366 1.00 55.09 177 HIS A N 1
ATOM 1466 C CA . HIS A 1 177 ? -13.285 -17.047 4.327 1.00 55.09 177 HIS A CA 1
ATOM 1467 C C . HIS A 1 177 ? -13.432 -16.466 5.733 1.00 55.09 177 HIS A C 1
ATOM 1469 O O . HIS A 1 177 ? -12.765 -15.439 6.014 1.00 55.09 177 HIS A O 1
#

pLDDT: mean 91.93, std 8.76, range [55.09, 98.56]

Radius of gyration: 16.15 Å; chains: 1; bounding box: 42×32×41 Å

Foldseek 3Di:
DDPDLLVLLVLLLVLLVVLQCQLQDQDDDPVNLVVNLVSLLSLLVSLLVCLVVVNAAPCLQQDKDWWKWWFFDPPADFDQPPVCCVVGTRPVPIDIDIDGSNRVSVFSNQWPHWAFDQVVSGGGQWIWTGHPVCRNTTIIIDGSQVSSQSSNCRSVSHHWDWDWDQDPVRGTDIDTD

Sequence (177 aa):
MIEQDTYWRRDLLKFGERLEKRYRQRKWSARTLYNIEKQVFLSFYIIRKLIESGKADPGVSGFNCAIMKYPIREGAQPSTDPKTFGLTYELFRGSKTALNLKELCNQFIHSFIFSPFTPFKREMFGIYFVSDSHSKTGLYYIRLIKVIEIILSAGRNRLINLNLHKKADGTFRVISH